Protein AF-A0A1E1W4R6-F1 (afdb_monomer_lite)

Sequence (136 aa):
MNGYQEEPTPEVLQRKLYFLLEQLQEMARELPPKYQMRVPIELLSGLANCLLHDTVFEIVKGLMEIQHVTEKHLFQQRLQVINKHTFLFAVEIQNMINTTEPEKQELQKAILLQRHREELKQTDMKLVIQLDQKVF

InterPro domains:
  IPR010849 Gonadal family [PF07324] (10-135)
  IPR010849 Gonadal family [PTHR13054] (6-135)

Foldseek 3Di:
DDPDPPDDDPVRLVVQLVVQLVVLVVVLVPDDPVCNVVCDSVNSSVVSVCVSVCVVVVVVVVLVVVLVVLVVVLVVVLVVLVVVLVVVLVVVLVVCVVPHDPVVSVVVSVVSVVVSVVVSVVSVVVSVVVSVVSVD

Structure (mmCIF, N/CA/C/O backbone):
data_AF-A0A1E1W4R6-F1
#
_entry.id   AF-A0A1E1W4R6-F1
#
loop_
_atom_site.group_PDB
_atom_site.id
_atom_site.type_symbol
_atom_site.label_atom_id
_atom_site.label_alt_id
_atom_site.label_comp_id
_atom_site.label_asym_id
_atom_site.label_entity_id
_atom_site.label_seq_id
_atom_site.pdbx_PDB_ins_code
_atom_site.Cartn_x
_atom_site.Cartn_y
_atom_site.Cartn_z
_atom_site.occupancy
_atom_site.B_iso_or_equiv
_atom_site.auth_seq_id
_atom_site.auth_comp_id
_atom_site.auth_asym_id
_atom_site.auth_atom_id
_atom_site.pdbx_PDB_model_num
ATOM 1 N N . MET A 1 1 ? 37.865 8.585 -0.048 1.00 37.19 1 MET A N 1
ATOM 2 C CA . MET A 1 1 ? 38.007 8.167 -1.455 1.00 37.19 1 MET A CA 1
ATOM 3 C C . MET A 1 1 ? 36.664 8.396 -2.116 1.00 37.19 1 MET A C 1
ATOM 5 O O . MET A 1 1 ? 35.714 7.707 -1.769 1.00 37.19 1 MET A O 1
ATOM 9 N N . ASN A 1 2 ? 36.563 9.435 -2.943 1.00 39.84 2 ASN A N 1
ATOM 10 C CA . ASN A 1 2 ? 35.318 9.820 -3.602 1.00 39.84 2 ASN A CA 1
ATOM 11 C C . ASN A 1 2 ? 35.089 8.879 -4.786 1.00 39.84 2 ASN A C 1
ATOM 13 O O . ASN A 1 2 ? 35.781 8.987 -5.794 1.00 39.84 2 ASN A O 1
ATOM 17 N N . GLY A 1 3 ? 34.159 7.936 -4.639 1.00 42.50 3 GLY A N 1
ATOM 18 C CA . GLY A 1 3 ? 33.656 7.143 -5.753 1.00 42.50 3 GLY A CA 1
ATOM 19 C C . GLY A 1 3 ? 32.729 8.011 -6.590 1.00 42.50 3 GLY A C 1
ATOM 20 O O . GLY A 1 3 ? 31.529 8.042 -6.338 1.00 42.50 3 GLY A O 1
ATOM 21 N N . TYR A 1 4 ? 33.288 8.755 -7.542 1.00 46.41 4 TYR A N 1
ATOM 22 C CA . TYR A 1 4 ? 32.493 9.313 -8.627 1.00 46.41 4 TYR A CA 1
ATOM 23 C C . TYR A 1 4 ? 31.916 8.125 -9.396 1.00 46.41 4 TYR A C 1
ATOM 25 O O . TYR A 1 4 ? 32.665 7.351 -9.988 1.00 46.41 4 TYR A O 1
ATOM 33 N N . GLN A 1 5 ? 30.599 7.933 -9.330 1.00 50.72 5 GLN A N 1
ATOM 34 C CA . GLN A 1 5 ? 29.930 7.102 -10.318 1.00 50.72 5 GLN A CA 1
ATOM 35 C C . GLN A 1 5 ? 30.093 7.835 -11.649 1.00 50.72 5 GLN A C 1
ATOM 37 O O . GLN A 1 5 ? 29.517 8.905 -11.829 1.00 50.72 5 GLN A O 1
ATOM 42 N N . GLU A 1 6 ? 30.961 7.331 -12.526 1.00 58.12 6 GLU A N 1
ATOM 43 C CA . GLU A 1 6 ? 31.029 7.811 -13.904 1.00 58.12 6 GLU A CA 1
ATOM 44 C C . GLU A 1 6 ? 29.645 7.624 -14.522 1.00 58.12 6 GLU A C 1
ATOM 46 O O . GLU A 1 6 ? 29.128 6.503 -14.572 1.00 58.12 6 GLU A O 1
ATOM 51 N N . GLU A 1 7 ? 29.019 8.726 -14.943 1.00 64.94 7 GLU A N 1
ATOM 52 C CA . GLU A 1 7 ? 27.792 8.629 -15.719 1.00 64.94 7 GLU A CA 1
ATOM 53 C C . GLU A 1 7 ? 28.084 7.805 -16.981 1.00 64.94 7 GLU A C 1
ATOM 55 O O . GLU A 1 7 ? 29.095 8.040 -17.654 1.00 64.94 7 GLU A O 1
ATOM 60 N N . PRO A 1 8 ? 27.245 6.804 -17.294 1.00 73.06 8 PRO A N 1
ATOM 61 C CA . PRO A 1 8 ? 27.482 5.929 -18.428 1.00 73.06 8 PRO A CA 1
ATOM 62 C C . PRO A 1 8 ? 27.531 6.757 -19.711 1.00 73.06 8 PRO A C 1
ATOM 64 O O . PRO A 1 8 ? 26.643 7.569 -19.976 1.00 73.06 8 PRO A O 1
ATOM 67 N N . THR A 1 9 ? 28.565 6.539 -20.522 1.00 82.44 9 THR A N 1
ATOM 68 C CA . THR A 1 9 ? 28.707 7.257 -21.789 1.00 82.44 9 THR A CA 1
ATOM 69 C C . THR A 1 9 ? 27.511 6.978 -22.713 1.00 82.44 9 THR A C 1
ATOM 71 O O . THR A 1 9 ? 26.905 5.897 -22.637 1.00 82.44 9 THR A O 1
ATOM 74 N N . PRO A 1 10 ? 27.155 7.913 -23.615 1.00 81.69 10 PRO A N 1
ATOM 75 C CA . PRO A 1 10 ? 26.033 7.742 -24.540 1.00 81.69 10 PRO A CA 1
ATOM 76 C C . PRO A 1 10 ? 26.085 6.426 -25.330 1.00 81.69 10 PRO A C 1
ATOM 78 O O . PRO A 1 10 ? 25.053 5.799 -25.563 1.00 81.69 10 PRO A O 1
ATOM 81 N N . GLU A 1 11 ? 27.282 5.949 -25.680 1.00 85.00 11 GLU A N 1
ATOM 82 C CA . GLU A 1 11 ? 27.488 4.688 -26.396 1.00 85.00 11 GLU A CA 1
ATOM 83 C C . GLU A 1 11 ? 27.126 3.464 -25.541 1.00 85.00 11 GLU A C 1
ATOM 85 O O . GLU A 1 11 ? 26.587 2.479 -26.052 1.00 85.00 11 GLU A O 1
ATOM 90 N N . VAL A 1 12 ? 27.405 3.508 -24.234 1.00 84.44 12 VAL A N 1
ATOM 91 C CA . VAL A 1 12 ? 27.056 2.436 -23.288 1.00 84.44 12 VAL A CA 1
ATOM 92 C C . VAL A 1 12 ? 25.545 2.388 -23.079 1.00 84.44 12 VAL A C 1
ATOM 94 O O . VAL A 1 12 ? 24.955 1.305 -23.124 1.00 84.44 12 VAL A O 1
ATOM 97 N N . LEU A 1 13 ? 24.907 3.550 -22.922 1.00 85.25 13 LEU A N 1
ATOM 98 C CA . LEU A 1 13 ? 23.450 3.660 -22.819 1.00 85.25 13 LEU A CA 1
ATOM 99 C C . LEU A 1 13 ? 22.755 3.140 -24.078 1.00 85.25 13 LEU A C 1
ATOM 101 O O . LEU A 1 13 ? 21.805 2.365 -23.986 1.00 85.25 13 LEU A O 1
ATOM 105 N N . GLN A 1 14 ? 23.272 3.491 -25.255 1.00 86.38 14 GLN A N 1
ATOM 106 C CA . GLN A 1 14 ? 22.720 3.042 -26.526 1.00 86.38 14 GLN A CA 1
ATOM 107 C C . GLN A 1 14 ? 22.840 1.520 -26.702 1.00 86.38 14 GLN A C 1
ATOM 109 O O . GLN A 1 14 ? 21.880 0.870 -27.114 1.00 86.38 14 GLN A O 1
ATOM 114 N N . ARG A 1 15 ? 23.984 0.921 -26.342 1.00 89.12 15 ARG A N 1
ATOM 115 C CA . ARG A 1 15 ? 24.155 -0.544 -26.357 1.00 89.12 15 ARG A CA 1
ATOM 116 C C . ARG A 1 15 ? 23.172 -1.242 -25.422 1.00 89.12 15 ARG A C 1
ATOM 118 O O . ARG A 1 15 ? 22.571 -2.239 -25.811 1.00 89.12 15 ARG A O 1
ATOM 125 N N . LYS A 1 16 ? 22.984 -0.704 -24.214 1.00 86.88 16 LYS A N 1
ATOM 126 C CA . LYS A 1 16 ? 22.025 -1.237 -23.239 1.00 86.88 16 LYS A CA 1
ATOM 127 C C . LYS A 1 16 ? 20.582 -1.109 -23.742 1.00 86.88 16 LYS A C 1
ATOM 129 O O . LYS A 1 16 ? 19.814 -2.052 -23.592 1.00 86.88 16 LYS A O 1
ATOM 134 N N . LEU A 1 17 ? 20.229 0.001 -24.394 1.00 89.31 17 LEU A N 1
ATOM 135 C CA . LEU A 1 17 ? 18.910 0.199 -25.002 1.00 89.31 17 LEU A CA 1
ATOM 136 C C . LEU A 1 17 ? 18.620 -0.831 -26.100 1.00 89.31 17 LEU A C 1
ATOM 138 O O . LEU A 1 17 ? 17.549 -1.431 -26.106 1.00 89.31 17 LEU A O 1
ATOM 142 N N . TYR A 1 18 ? 19.575 -1.057 -27.007 1.00 92.31 18 TYR A N 1
ATOM 143 C CA . TYR A 1 18 ? 19.423 -2.052 -28.070 1.00 92.31 18 TYR A CA 1
ATOM 144 C C . TYR A 1 18 ? 19.296 -3.467 -27.517 1.00 92.31 18 TYR A C 1
ATOM 146 O O . TYR A 1 18 ? 18.423 -4.206 -27.960 1.00 92.31 18 TYR A O 1
ATOM 154 N N . PHE A 1 19 ? 20.104 -3.807 -26.512 1.00 93.25 19 PHE A N 1
ATOM 155 C CA . PHE A 1 19 ? 19.994 -5.082 -25.813 1.00 93.25 19 PHE A CA 1
ATOM 156 C C . PHE A 1 19 ? 18.599 -5.276 -25.194 1.00 93.25 19 PHE A C 1
ATOM 158 O O . PHE A 1 19 ? 17.965 -6.307 -25.398 1.00 93.25 19 PHE A O 1
ATOM 165 N N . LEU A 1 20 ? 18.073 -4.270 -24.485 1.00 91.19 20 LEU A N 1
ATOM 166 C CA . LEU A 1 20 ? 16.731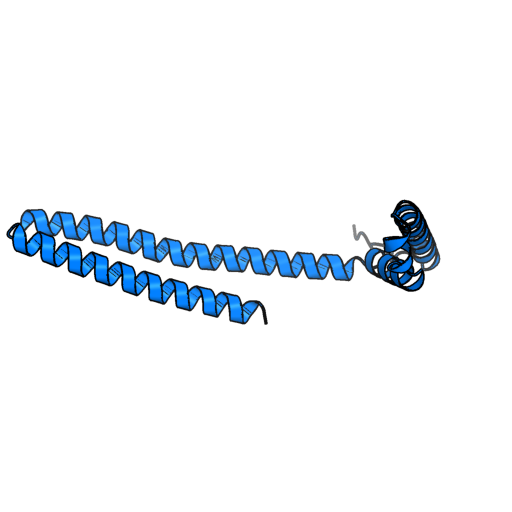 -4.332 -23.891 1.00 91.19 20 LEU A CA 1
ATOM 167 C C . LEU A 1 20 ? 15.632 -4.468 -24.952 1.00 91.19 20 LEU A C 1
ATOM 169 O O . LEU A 1 20 ? 14.692 -5.242 -24.774 1.00 91.19 20 LEU A O 1
ATOM 173 N N . LEU A 1 21 ? 15.749 -3.735 -26.059 1.00 92.88 21 LEU A N 1
ATOM 174 C CA . LEU A 1 21 ? 14.796 -3.807 -27.161 1.00 92.88 21 LEU A CA 1
ATOM 175 C C . LEU A 1 21 ? 14.798 -5.188 -27.830 1.00 92.88 21 LEU A C 1
ATOM 177 O O . LEU A 1 21 ? 13.729 -5.700 -28.150 1.00 92.88 21 LEU A O 1
ATOM 181 N N . GLU A 1 22 ? 15.969 -5.793 -28.024 1.00 93.19 22 GLU A N 1
ATOM 182 C CA . GLU A 1 22 ? 16.111 -7.137 -28.592 1.00 93.19 22 GLU A CA 1
ATOM 183 C C . GLU A 1 22 ? 15.423 -8.188 -27.711 1.00 93.19 22 GLU A C 1
ATOM 185 O O . GLU A 1 22 ? 14.549 -8.908 -28.193 1.00 93.19 22 GLU A O 1
ATOM 190 N N . GLN A 1 23 ? 15.694 -8.178 -26.401 1.00 94.31 23 GLN A N 1
ATOM 191 C CA . GLN A 1 23 ? 15.033 -9.070 -25.440 1.00 94.31 23 GLN A CA 1
ATOM 192 C C . GLN A 1 23 ? 13.504 -8.910 -25.462 1.00 94.31 23 GLN A C 1
ATOM 194 O O . GLN A 1 23 ? 12.759 -9.890 -25.471 1.00 94.31 23 GLN A O 1
ATOM 199 N N . LEU A 1 24 ? 13.014 -7.668 -25.501 1.00 93.06 24 LEU A N 1
ATOM 200 C CA . LEU A 1 24 ? 11.581 -7.382 -25.568 1.00 93.06 24 LEU A CA 1
ATOM 201 C C . LEU A 1 24 ? 10.946 -7.866 -26.880 1.00 93.06 24 LEU A C 1
ATOM 203 O O . LEU A 1 24 ? 9.805 -8.332 -26.875 1.00 93.06 24 LEU A O 1
ATOM 207 N N . GLN A 1 25 ? 11.664 -7.775 -28.002 1.00 92.81 25 GLN A N 1
ATOM 208 C CA . GLN A 1 25 ? 11.204 -8.302 -29.288 1.00 92.81 25 GLN A CA 1
ATOM 209 C C . GLN A 1 25 ? 11.144 -9.830 -29.295 1.00 92.81 25 GLN A C 1
ATOM 211 O O . GLN A 1 25 ? 10.192 -10.384 -29.844 1.00 92.81 25 GLN A O 1
ATOM 216 N N . GLU A 1 26 ? 12.122 -10.513 -28.697 1.00 94.12 26 GLU A N 1
ATOM 217 C CA . GLU A 1 26 ? 12.094 -11.971 -28.550 1.00 94.12 26 GLU A CA 1
ATOM 218 C C . GLU A 1 26 ? 10.887 -12.415 -27.722 1.00 94.12 26 GLU A C 1
ATOM 220 O O . GLU A 1 26 ? 10.078 -13.212 -28.199 1.00 94.12 26 GLU A O 1
ATOM 225 N N . MET A 1 27 ? 10.674 -11.796 -26.557 1.00 91.88 27 MET A N 1
ATOM 226 C CA . MET A 1 27 ? 9.501 -12.061 -25.719 1.00 91.88 27 MET A CA 1
ATOM 227 C C . MET A 1 27 ? 8.183 -11.800 -26.461 1.00 91.88 27 MET A C 1
ATOM 229 O O . MET A 1 27 ? 7.228 -12.563 -26.329 1.00 91.88 27 MET A O 1
ATOM 233 N N . ALA A 1 28 ? 8.112 -10.738 -27.271 1.00 91.31 28 ALA A N 1
ATOM 234 C CA . ALA A 1 28 ? 6.923 -10.436 -28.060 1.00 91.31 28 ALA A CA 1
ATOM 235 C C . ALA A 1 28 ? 6.650 -11.498 -29.142 1.00 91.31 28 ALA A C 1
ATOM 237 O O . ALA A 1 28 ? 5.486 -11.791 -29.415 1.00 91.31 28 ALA A O 1
ATOM 238 N N . ARG A 1 29 ? 7.688 -12.104 -29.736 1.00 90.62 29 ARG A N 1
ATOM 239 C CA . ARG A 1 29 ? 7.553 -13.167 -30.753 1.00 90.62 29 ARG A CA 1
ATOM 240 C C . ARG A 1 29 ? 7.034 -14.483 -30.177 1.00 90.62 29 ARG A C 1
ATOM 242 O O . ARG A 1 29 ? 6.372 -15.226 -30.898 1.00 90.62 29 ARG A O 1
ATOM 249 N N . GLU A 1 30 ? 7.285 -14.754 -28.899 1.00 93.81 30 GLU A N 1
ATOM 250 C CA . GLU A 1 30 ? 6.765 -15.941 -28.205 1.00 93.81 30 GLU A CA 1
ATOM 251 C C . GLU A 1 30 ? 5.261 -15.850 -27.895 1.00 93.81 30 GLU A C 1
ATOM 253 O O . GLU A 1 30 ? 4.608 -16.858 -27.612 1.00 93.81 30 GLU A O 1
ATOM 258 N N . LEU A 1 31 ? 4.669 -14.653 -27.974 1.00 89.69 31 LEU A N 1
ATOM 259 C CA . LEU A 1 31 ? 3.245 -14.466 -27.720 1.00 89.69 31 LEU A CA 1
ATOM 260 C C . LEU A 1 31 ? 2.387 -15.032 -28.865 1.00 89.69 31 LEU A C 1
ATOM 262 O O . LEU A 1 31 ? 2.756 -14.925 -30.033 1.00 89.69 31 LEU A O 1
ATOM 266 N N . PRO A 1 32 ? 1.175 -15.544 -28.584 1.00 93.19 32 PRO A N 1
ATOM 267 C CA . PRO A 1 32 ? 0.210 -15.889 -29.627 1.00 93.19 32 PRO A CA 1
ATOM 268 C C . PRO A 1 32 ? -0.079 -14.710 -30.586 1.00 93.19 32 PRO A C 1
ATOM 270 O O . PRO A 1 32 ? -0.171 -13.570 -30.118 1.00 93.19 32 PRO A O 1
ATOM 273 N N . PRO A 1 33 ? -0.351 -14.947 -31.890 1.00 88.12 33 PRO A N 1
ATOM 274 C CA . PRO A 1 33 ? -0.495 -13.884 -32.901 1.00 88.12 33 PRO A CA 1
ATOM 275 C C . PRO A 1 33 ? -1.500 -12.774 -32.548 1.00 88.12 33 PRO A C 1
ATOM 277 O O . PRO A 1 33 ? -1.273 -11.598 -32.825 1.00 88.12 33 PRO A O 1
ATOM 280 N N . LYS A 1 34 ? -2.592 -13.128 -31.854 1.00 90.38 34 LYS A N 1
ATOM 281 C CA . LYS A 1 34 ? -3.609 -12.179 -31.358 1.00 90.38 34 LYS A CA 1
ATOM 282 C C . LYS A 1 34 ? -3.066 -11.123 -30.385 1.00 90.38 34 LYS A C 1
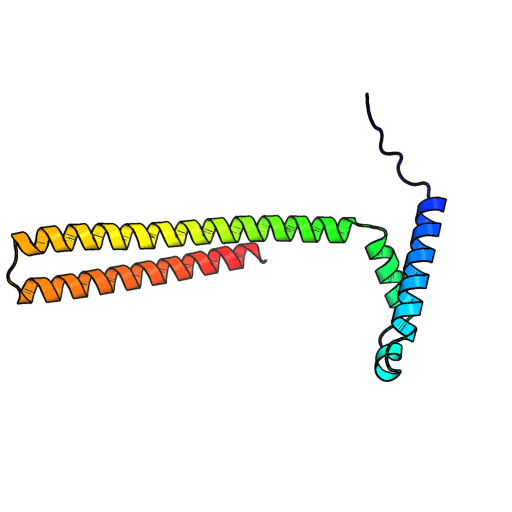ATOM 284 O O . LYS A 1 34 ? -3.656 -10.053 -30.260 1.00 90.38 34 LYS A O 1
ATOM 289 N N . TYR A 1 35 ? -1.981 -11.429 -29.678 1.00 88.12 35 TYR A N 1
ATOM 290 C CA . TYR A 1 35 ? -1.336 -10.526 -28.729 1.00 88.12 35 TYR A CA 1
ATOM 291 C C . TYR A 1 35 ? -0.141 -9.808 -29.355 1.00 88.12 35 TYR A C 1
ATOM 293 O O . TYR A 1 35 ? 0.072 -8.649 -29.023 1.00 88.12 35 TYR A O 1
ATOM 301 N N . GLN A 1 36 ? 0.557 -10.422 -30.318 1.00 88.12 36 GLN A N 1
ATOM 302 C CA . GLN A 1 36 ? 1.657 -9.776 -31.050 1.00 88.12 36 GLN A CA 1
ATOM 303 C C . GLN A 1 36 ? 1.220 -8.455 -31.698 1.00 88.12 36 GLN A C 1
ATOM 305 O O . GLN A 1 36 ? 1.902 -7.443 -31.583 1.00 88.12 36 GLN A O 1
ATOM 310 N N . MET A 1 37 ? 0.022 -8.424 -32.292 1.00 86.19 37 MET A N 1
ATOM 311 C CA . MET A 1 37 ? -0.543 -7.206 -32.890 1.00 86.19 37 MET A CA 1
ATOM 312 C C . MET A 1 37 ? -0.823 -6.073 -31.893 1.00 86.19 37 MET A C 1
ATOM 314 O O . MET A 1 37 ? -0.991 -4.927 -32.301 1.00 86.19 37 MET A O 1
ATOM 318 N N . ARG A 1 38 ? -0.891 -6.379 -30.594 1.00 89.38 38 ARG A N 1
ATOM 319 C CA . ARG A 1 38 ? -1.052 -5.385 -29.524 1.00 89.38 38 ARG A CA 1
ATOM 320 C C . ARG A 1 38 ? 0.284 -4.893 -28.969 1.00 89.38 38 ARG A C 1
ATOM 322 O O . ARG A 1 38 ? 0.280 -4.041 -28.088 1.00 89.38 38 ARG A O 1
ATOM 329 N N . VAL A 1 39 ? 1.399 -5.419 -29.474 1.00 89.00 39 VAL A N 1
ATOM 330 C CA . VAL A 1 39 ? 2.755 -5.105 -29.019 1.00 89.00 39 VAL A CA 1
ATOM 331 C C . VAL A 1 39 ? 3.566 -4.547 -30.199 1.00 89.00 39 VAL A C 1
ATOM 333 O O . VAL A 1 39 ? 4.431 -5.231 -30.745 1.00 89.00 39 VAL A O 1
ATOM 336 N N . PRO A 1 40 ? 3.261 -3.318 -30.662 1.00 90.88 40 PRO A N 1
ATOM 337 C CA . PRO A 1 40 ? 4.006 -2.697 -31.749 1.00 90.88 40 PRO A CA 1
ATOM 338 C C . PRO A 1 40 ? 5.438 -2.365 -31.317 1.00 90.88 40 PRO A C 1
ATOM 340 O O . PRO A 1 40 ? 5.718 -2.132 -30.142 1.00 90.88 40 PRO A O 1
ATOM 343 N N . ILE A 1 41 ? 6.342 -2.270 -32.292 1.00 87.94 41 ILE A N 1
ATOM 344 C CA . ILE A 1 41 ? 7.754 -1.944 -32.048 1.00 87.94 41 ILE A CA 1
ATOM 345 C C . ILE A 1 41 ? 7.941 -0.614 -31.305 1.00 87.94 41 ILE A C 1
ATOM 347 O O . ILE A 1 41 ? 8.825 -0.499 -30.466 1.00 87.94 41 ILE A O 1
ATOM 351 N N . GLU A 1 42 ? 7.076 0.369 -31.560 1.00 89.69 42 GLU A N 1
ATOM 352 C CA . GLU A 1 42 ? 7.078 1.656 -30.860 1.00 89.69 42 GLU A CA 1
ATOM 353 C C . GLU A 1 42 ? 6.837 1.489 -29.352 1.00 89.69 42 GLU A C 1
ATOM 355 O O . GLU A 1 42 ? 7.534 2.101 -28.545 1.00 89.69 42 GLU A O 1
ATOM 360 N N . LEU A 1 43 ? 5.920 0.592 -28.966 1.00 89.62 43 LEU A N 1
ATOM 361 C CA . LEU A 1 43 ? 5.661 0.269 -27.563 1.00 89.62 43 LEU A CA 1
ATOM 362 C C . LEU A 1 43 ? 6.886 -0.387 -26.917 1.00 89.62 43 LEU A C 1
ATOM 364 O O . LEU A 1 43 ? 7.259 -0.020 -25.807 1.00 89.62 43 LEU A O 1
ATOM 368 N N . LEU A 1 44 ? 7.536 -1.325 -27.612 1.00 91.44 44 LEU A N 1
ATOM 369 C CA . LEU A 1 44 ? 8.741 -1.992 -27.107 1.00 91.44 44 LEU A CA 1
ATOM 370 C C . LEU A 1 44 ? 9.918 -1.023 -26.952 1.00 91.44 44 LEU A C 1
ATOM 372 O O . LEU A 1 44 ? 10.628 -1.088 -25.954 1.00 91.44 44 LEU A O 1
ATOM 376 N N . SER A 1 45 ? 10.092 -0.093 -27.891 1.00 89.12 45 SER A N 1
ATOM 377 C CA . SER A 1 45 ? 11.097 0.972 -27.799 1.00 89.12 45 SER A CA 1
ATOM 378 C C . SER A 1 45 ? 10.825 1.911 -26.623 1.00 89.12 45 SER A C 1
ATOM 380 O O . SER A 1 45 ? 11.751 2.263 -25.893 1.00 89.12 45 SER A O 1
ATOM 382 N N . GLY A 1 46 ? 9.557 2.272 -26.393 1.00 87.12 46 GLY A N 1
ATOM 383 C CA . GLY A 1 46 ? 9.147 3.036 -25.214 1.00 87.12 46 GLY A CA 1
ATOM 384 C C . GLY A 1 46 ? 9.463 2.299 -23.910 1.00 87.12 46 GLY A C 1
ATOM 385 O O . GLY A 1 46 ? 10.065 2.876 -23.007 1.00 87.12 46 GLY A O 1
ATOM 386 N N . LEU A 1 47 ? 9.142 1.003 -23.838 1.00 86.69 47 LEU A N 1
ATOM 387 C CA . LEU A 1 47 ? 9.440 0.154 -22.681 1.00 86.69 47 LEU A CA 1
ATOM 388 C C . LEU A 1 47 ? 10.946 0.008 -22.436 1.00 86.69 47 LEU A C 1
ATOM 390 O O . LEU A 1 47 ? 11.386 0.154 -21.299 1.00 86.69 47 LEU A O 1
ATOM 394 N N . ALA A 1 48 ? 11.744 -0.226 -23.480 1.00 89.06 48 ALA A N 1
ATOM 395 C CA . ALA A 1 48 ? 13.200 -0.314 -23.377 1.00 89.06 48 ALA A CA 1
ATOM 396 C C . ALA A 1 48 ? 13.805 0.984 -22.824 1.00 89.06 48 ALA A C 1
ATOM 398 O O . ALA A 1 48 ? 14.708 0.937 -21.993 1.00 89.06 48 ALA A O 1
ATOM 399 N N . ASN A 1 49 ? 13.273 2.139 -23.232 1.00 85.88 49 ASN A N 1
ATOM 400 C CA . ASN A 1 49 ? 13.712 3.435 -22.728 1.00 85.88 49 ASN A CA 1
ATOM 401 C C . ASN A 1 49 ? 13.324 3.645 -21.252 1.00 85.88 49 ASN A C 1
ATOM 403 O O . ASN A 1 49 ? 14.138 4.106 -20.456 1.00 85.88 49 ASN A O 1
ATOM 407 N N . CYS A 1 50 ? 12.114 3.243 -20.851 1.00 83.69 50 CYS A N 1
ATOM 408 C CA . CYS A 1 50 ? 11.697 3.263 -19.444 1.00 83.69 50 CYS A CA 1
ATOM 409 C C . CYS A 1 50 ? 12.529 2.318 -18.563 1.00 83.69 50 CYS A C 1
ATOM 411 O O . CYS A 1 50 ? 12.791 2.642 -17.412 1.00 83.69 50 CYS A O 1
ATOM 413 N N . LEU A 1 51 ? 12.946 1.164 -19.092 1.00 82.56 51 LEU A N 1
ATOM 414 C CA . LEU A 1 51 ? 13.832 0.213 -18.408 1.00 82.56 51 LEU A CA 1
ATOM 415 C C . LEU A 1 51 ? 15.290 0.685 -18.367 1.00 82.56 51 LEU A C 1
ATOM 417 O O . LEU A 1 51 ? 16.041 0.294 -17.482 1.00 82.56 51 LEU A O 1
ATOM 421 N N . LEU A 1 52 ? 15.715 1.497 -19.337 1.00 85.12 52 LEU A N 1
ATOM 422 C CA . LEU A 1 52 ? 17.043 2.104 -19.335 1.00 85.12 52 LEU A CA 1
ATOM 423 C C . LEU A 1 52 ? 17.150 3.183 -18.253 1.00 85.12 52 LEU A C 1
ATOM 425 O O . LEU A 1 52 ? 18.176 3.289 -17.581 1.00 85.12 52 LEU A O 1
ATOM 429 N N . HIS A 1 53 ? 16.089 3.972 -18.103 1.00 76.69 53 HIS A N 1
ATOM 430 C CA . HIS A 1 53 ? 15.979 5.027 -17.111 1.00 76.69 53 HIS A CA 1
ATOM 431 C C . HIS A 1 53 ? 15.248 4.500 -15.869 1.00 76.69 53 HIS A C 1
ATOM 433 O O . HIS A 1 53 ? 14.052 4.734 -15.691 1.00 76.69 53 HIS A O 1
ATOM 439 N N . ASP A 1 54 ? 15.993 3.836 -14.975 1.00 69.38 54 ASP A N 1
ATOM 440 C CA . ASP A 1 54 ? 15.508 3.278 -13.694 1.00 69.38 54 ASP A CA 1
ATOM 441 C C . ASP A 1 54 ? 14.760 4.297 -12.809 1.00 69.38 54 ASP A C 1
ATOM 443 O O . ASP A 1 54 ? 14.091 3.927 -11.850 1.00 69.38 54 ASP A O 1
ATOM 447 N N . THR A 1 55 ? 14.810 5.588 -13.139 1.00 75.38 55 THR A N 1
ATOM 448 C CA . THR A 1 55 ? 14.093 6.675 -12.469 1.00 75.38 55 THR A CA 1
ATOM 449 C C . THR A 1 55 ? 12.604 6.390 -12.274 1.00 75.38 55 THR A C 1
ATOM 451 O O . THR A 1 55 ? 12.084 6.674 -11.200 1.00 75.38 55 THR A O 1
ATOM 454 N N . VAL A 1 56 ? 11.902 5.813 -13.258 1.00 76.88 56 VAL A N 1
ATOM 455 C CA . VAL A 1 56 ? 10.469 5.494 -13.088 1.00 76.88 56 VAL A CA 1
ATOM 456 C C . VAL A 1 56 ? 10.280 4.399 -12.036 1.00 76.88 56 VAL A C 1
ATOM 458 O O . VAL A 1 56 ? 9.404 4.517 -11.181 1.00 76.88 56 VAL A O 1
ATOM 461 N N . PHE A 1 57 ? 11.127 3.368 -12.046 1.00 78.81 57 PHE A N 1
ATOM 462 C CA . PHE A 1 57 ? 11.081 2.285 -11.064 1.00 78.81 57 PHE A CA 1
ATOM 463 C C . PHE A 1 57 ? 11.469 2.762 -9.663 1.00 78.81 57 PHE A C 1
ATOM 465 O O . PHE A 1 57 ? 10.800 2.399 -8.700 1.00 78.81 57 PHE A O 1
ATOM 472 N N . GLU A 1 58 ? 12.480 3.621 -9.543 1.00 82.25 58 GLU A N 1
ATOM 473 C CA . GLU A 1 58 ? 12.889 4.220 -8.270 1.00 82.25 58 GLU A CA 1
ATOM 474 C C . GLU A 1 58 ? 11.816 5.165 -7.709 1.00 82.25 58 GLU A C 1
ATOM 476 O O . GLU A 1 58 ? 11.550 5.141 -6.508 1.00 82.25 58 GLU A O 1
ATOM 481 N N . ILE A 1 59 ? 11.118 5.930 -8.559 1.00 83.94 59 ILE A N 1
ATOM 482 C CA . ILE A 1 59 ? 9.956 6.731 -8.137 1.00 83.94 59 ILE A CA 1
ATOM 483 C C . ILE A 1 59 ? 8.843 5.818 -7.618 1.00 83.94 59 ILE A C 1
ATOM 485 O O . ILE A 1 59 ? 8.333 6.044 -6.523 1.00 83.94 59 ILE A O 1
ATOM 489 N N . VAL A 1 60 ? 8.475 4.773 -8.368 1.00 86.38 60 VAL A N 1
ATOM 490 C CA . VAL A 1 60 ? 7.435 3.822 -7.943 1.00 86.38 60 VAL A CA 1
ATOM 491 C C . VAL A 1 60 ? 7.829 3.140 -6.633 1.00 86.38 60 VAL A C 1
ATOM 493 O O . VAL A 1 60 ? 7.006 3.033 -5.729 1.00 86.38 60 VAL A O 1
ATOM 496 N N . LYS A 1 61 ? 9.092 2.739 -6.485 1.00 85.38 61 LYS A N 1
ATOM 497 C CA . LYS A 1 61 ? 9.624 2.149 -5.256 1.00 85.38 61 LYS A CA 1
ATOM 498 C C . LYS A 1 61 ? 9.541 3.115 -4.075 1.00 85.38 61 LYS A C 1
ATOM 500 O O . LYS A 1 61 ? 9.037 2.728 -3.024 1.00 85.38 61 LYS A O 1
ATOM 505 N N . GLY A 1 62 ? 9.939 4.373 -4.261 1.00 88.31 62 GLY A N 1
ATOM 506 C CA . GLY A 1 62 ? 9.802 5.412 -3.241 1.00 88.31 62 GLY A CA 1
ATOM 507 C C . GLY A 1 62 ? 8.343 5.655 -2.841 1.00 88.31 62 GLY A C 1
ATOM 508 O O . GLY A 1 62 ? 8.030 5.729 -1.653 1.00 88.31 62 GLY A O 1
ATOM 509 N N . LEU A 1 63 ? 7.427 5.711 -3.812 1.00 88.56 63 LEU A N 1
ATOM 510 C CA . LEU A 1 63 ? 5.990 5.850 -3.553 1.00 88.56 63 LEU A CA 1
ATOM 511 C C . LEU A 1 63 ? 5.425 4.643 -2.789 1.00 88.56 63 LEU A C 1
ATOM 513 O O . LEU A 1 63 ? 4.669 4.829 -1.836 1.00 88.56 63 LEU A O 1
ATOM 517 N N . MET A 1 64 ? 5.831 3.420 -3.143 1.00 89.69 64 MET A N 1
ATOM 518 C CA . MET A 1 64 ? 5.441 2.206 -2.416 1.00 89.69 64 MET A CA 1
ATOM 519 C C . MET A 1 64 ? 5.959 2.203 -0.974 1.00 89.69 64 MET A C 1
ATOM 521 O O . MET A 1 64 ? 5.228 1.821 -0.062 1.00 89.69 64 MET A O 1
ATOM 525 N N . GLU A 1 65 ? 7.200 2.633 -0.735 1.00 92.44 65 GLU A N 1
ATOM 526 C CA . GLU A 1 65 ? 7.751 2.736 0.620 1.00 92.44 65 GLU A CA 1
ATOM 527 C C . GLU A 1 65 ? 6.960 3.745 1.468 1.00 92.44 65 GLU A C 1
ATOM 529 O O . GLU A 1 65 ? 6.586 3.441 2.605 1.00 92.44 65 GLU A O 1
ATOM 534 N N . ILE A 1 66 ? 6.626 4.911 0.901 1.00 90.88 66 ILE A N 1
ATOM 535 C CA . ILE A 1 66 ? 5.785 5.924 1.559 1.00 90.88 66 ILE A CA 1
ATOM 536 C C . ILE A 1 66 ? 4.397 5.357 1.880 1.00 90.88 66 ILE A C 1
ATOM 538 O O . ILE A 1 66 ? 3.907 5.533 3.003 1.00 90.88 66 ILE A O 1
ATOM 542 N N . GLN A 1 67 ? 3.773 4.657 0.930 1.00 89.00 67 GLN A N 1
ATOM 543 C CA . GLN A 1 67 ? 2.487 3.995 1.138 1.00 89.00 67 GLN A CA 1
ATOM 544 C C . GLN A 1 67 ? 2.577 2.993 2.293 1.00 89.00 67 GLN A C 1
ATOM 546 O O . GLN A 1 67 ? 1.790 3.068 3.236 1.00 89.00 67 GLN A O 1
ATOM 551 N N . HIS A 1 68 ? 3.573 2.109 2.271 1.00 91.88 68 HIS A N 1
ATOM 552 C CA . HIS A 1 68 ? 3.730 1.066 3.278 1.00 91.88 68 HIS A CA 1
ATOM 553 C C . HIS A 1 68 ? 3.928 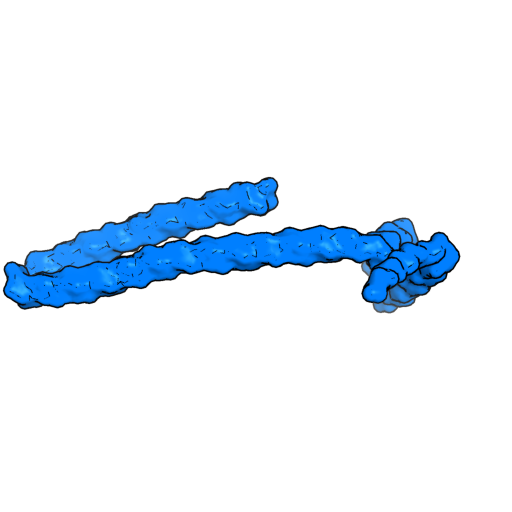1.642 4.687 1.00 91.88 68 HIS A C 1
ATOM 555 O O . HIS A 1 68 ? 3.321 1.177 5.656 1.00 91.88 68 HIS A O 1
ATOM 561 N N . VAL A 1 69 ? 4.747 2.690 4.820 1.00 93.62 69 VAL A N 1
ATOM 562 C CA . VAL A 1 69 ? 4.942 3.392 6.098 1.00 93.62 69 VAL A CA 1
ATOM 563 C C . VAL A 1 69 ? 3.640 4.043 6.572 1.00 93.62 69 VAL A C 1
ATOM 565 O O . VAL A 1 69 ? 3.316 3.967 7.761 1.00 93.62 69 VAL A O 1
ATOM 568 N N . THR A 1 70 ? 2.870 4.637 5.660 1.00 91.12 70 THR A N 1
ATOM 569 C CA . THR A 1 70 ? 1.582 5.274 5.970 1.00 91.12 70 THR A CA 1
ATOM 570 C C . THR A 1 70 ? 0.553 4.250 6.447 1.00 91.12 70 THR A C 1
ATOM 572 O O . THR A 1 70 ? -0.042 4.423 7.512 1.00 91.12 70 THR A O 1
ATOM 575 N N . GLU A 1 71 ? 0.392 3.143 5.722 1.00 92.25 71 GLU A N 1
ATOM 576 C CA . GLU A 1 71 ? -0.500 2.041 6.096 1.00 92.25 71 GLU A CA 1
ATOM 577 C C . GLU A 1 71 ? -0.122 1.454 7.456 1.00 92.25 71 GLU A C 1
ATOM 579 O O . GLU A 1 71 ? -0.978 1.284 8.329 1.00 92.25 71 GLU A O 1
ATOM 584 N N . LYS A 1 72 ? 1.176 1.218 7.686 1.00 95.12 72 LYS A N 1
ATOM 585 C CA . LYS A 1 72 ? 1.679 0.742 8.976 1.00 95.12 72 LYS A CA 1
ATOM 586 C C . LYS A 1 72 ? 1.340 1.719 10.098 1.00 95.12 72 LYS A C 1
ATOM 588 O O . LYS A 1 72 ? 0.907 1.285 11.164 1.00 95.12 72 LYS A O 1
ATOM 593 N N . HIS A 1 73 ? 1.514 3.021 9.883 1.00 93.81 73 HIS A N 1
ATOM 594 C CA . HIS A 1 73 ? 1.192 4.035 10.884 1.00 93.81 73 HIS A CA 1
ATOM 595 C C . HIS A 1 73 ? -0.303 4.052 11.232 1.00 93.81 73 HIS A C 1
ATOM 597 O O . HIS A 1 73 ? -0.659 4.009 12.410 1.00 93.81 73 HIS A O 1
ATOM 603 N N . LEU A 1 74 ? -1.182 4.049 10.229 1.00 93.69 74 LEU A N 1
ATOM 604 C CA . LEU A 1 74 ? -2.635 4.054 10.430 1.00 93.69 74 LEU A CA 1
ATOM 605 C C . LEU A 1 74 ? -3.127 2.760 11.091 1.00 93.69 74 LEU A C 1
ATOM 607 O O . LEU A 1 74 ? -3.970 2.800 11.989 1.00 93.69 74 LEU A O 1
ATOM 611 N N . PHE A 1 75 ? -2.542 1.616 10.731 1.00 95.06 75 PHE A N 1
ATOM 612 C CA . PHE A 1 75 ? -2.811 0.352 11.409 1.00 95.06 75 PHE A CA 1
ATOM 613 C C . PHE A 1 75 ? -2.435 0.407 12.898 1.00 95.06 75 PHE A C 1
ATOM 615 O O . PHE A 1 75 ? -3.207 -0.038 13.748 1.00 95.06 75 PHE A O 1
ATOM 622 N N . GLN A 1 76 ? -1.285 0.999 13.240 1.00 96.38 76 GLN A N 1
ATOM 623 C CA . GLN A 1 76 ? -0.894 1.188 14.640 1.00 96.38 76 GLN A CA 1
ATOM 624 C C . GLN A 1 76 ? -1.859 2.117 15.391 1.00 96.38 76 GLN A C 1
ATOM 626 O O . GLN A 1 76 ? -2.206 1.822 16.534 1.00 96.38 76 GLN A O 1
ATOM 631 N N . GLN A 1 77 ? -2.355 3.188 14.760 1.00 94.75 77 GLN A N 1
ATOM 632 C CA . GLN A 1 77 ? -3.384 4.049 15.363 1.00 94.75 77 GLN A CA 1
ATOM 633 C C . GLN A 1 77 ? -4.665 3.263 15.682 1.00 94.75 77 GLN A C 1
ATOM 635 O O . GLN A 1 77 ? -5.197 3.364 16.789 1.00 94.75 77 GLN A O 1
ATOM 640 N N . ARG A 1 78 ? -5.133 2.424 14.748 1.00 95.88 78 ARG A N 1
ATOM 641 C CA . ARG A 1 78 ? -6.289 1.545 14.972 1.00 95.88 78 ARG A CA 1
ATOM 642 C C . ARG A 1 78 ? -6.061 0.595 16.148 1.00 95.88 78 ARG A C 1
ATOM 644 O O . ARG A 1 78 ? -6.932 0.439 17.003 1.00 95.88 78 ARG A O 1
ATOM 651 N N . LEU A 1 79 ? -4.876 -0.013 16.216 1.00 96.62 79 LEU A N 1
ATOM 652 C CA . LEU A 1 79 ? -4.520 -0.953 17.276 1.00 96.62 79 LEU A CA 1
ATOM 653 C C . LEU A 1 79 ? -4.502 -0.289 18.662 1.00 96.62 79 LEU A C 1
ATOM 655 O O . LEU A 1 79 ? -4.946 -0.896 19.633 1.00 96.62 79 LEU A O 1
ATOM 659 N N . GLN A 1 80 ? -4.056 0.967 18.764 1.00 95.94 80 GLN A N 1
ATOM 660 C CA . GLN A 1 80 ? -4.095 1.724 20.021 1.00 95.94 80 GLN A CA 1
ATOM 661 C C . GLN A 1 80 ? -5.523 1.895 20.552 1.00 95.94 80 GLN A C 1
ATOM 663 O O . GLN A 1 80 ? -5.746 1.732 21.753 1.00 95.94 80 GLN A O 1
ATOM 668 N N . VAL A 1 81 ? -6.492 2.181 19.676 1.00 94.19 81 VAL A N 1
ATOM 669 C CA . VAL A 1 81 ? -7.906 2.310 20.066 1.00 94.19 81 VAL A CA 1
ATOM 670 C C . VAL A 1 81 ? -8.458 0.973 20.552 1.00 94.19 81 VAL A C 1
ATOM 672 O O . VAL A 1 81 ? -9.031 0.916 21.638 1.00 94.19 81 VAL A O 1
ATOM 675 N N . ILE A 1 82 ? -8.208 -0.110 19.812 1.00 94.12 82 ILE A N 1
ATOM 676 C CA . ILE A 1 82 ? -8.644 -1.461 20.198 1.00 94.12 82 ILE A CA 1
ATOM 677 C C . ILE A 1 82 ? -8.062 -1.847 21.561 1.00 94.12 82 ILE A C 1
ATOM 679 O O . ILE A 1 82 ? -8.803 -2.247 22.457 1.00 94.12 82 ILE A O 1
ATOM 683 N N . ASN A 1 83 ? -6.753 -1.666 21.751 1.00 95.19 83 ASN A N 1
ATOM 684 C CA . ASN A 1 83 ? -6.083 -1.997 23.007 1.00 95.19 83 ASN A CA 1
ATOM 685 C C . ASN A 1 83 ? -6.624 -1.165 24.174 1.00 95.19 83 ASN A C 1
ATOM 687 O O . ASN A 1 83 ? -6.840 -1.698 25.262 1.00 95.19 83 ASN A O 1
ATOM 691 N N . LYS A 1 84 ? -6.894 0.128 23.947 1.00 93.75 84 LYS A N 1
ATOM 692 C CA . LYS A 1 84 ? -7.527 0.999 24.941 1.00 93.75 84 LYS A CA 1
ATOM 693 C C . LYS A 1 84 ? -8.917 0.486 25.319 1.00 93.75 84 LYS A C 1
ATOM 695 O O . LYS A 1 84 ? -9.210 0.392 26.507 1.00 93.75 84 LYS A O 1
ATOM 700 N N . HIS A 1 85 ? -9.754 0.130 24.344 1.00 92.56 85 HIS A N 1
ATOM 701 C CA . HIS A 1 85 ? -11.087 -0.430 24.594 1.00 92.56 85 HIS A CA 1
ATOM 702 C C . HIS A 1 85 ? -11.017 -1.757 25.350 1.00 92.56 85 HIS A C 1
ATOM 704 O O . HIS A 1 85 ? -11.760 -1.938 26.308 1.00 92.56 85 HIS A O 1
ATOM 710 N N . THR A 1 86 ? -10.107 -2.663 24.975 1.00 91.81 86 THR A N 1
ATOM 711 C CA . THR A 1 86 ? -9.897 -3.938 25.684 1.00 91.81 86 THR A CA 1
ATOM 712 C C . THR A 1 86 ? -9.472 -3.711 27.134 1.00 91.81 86 THR A C 1
ATOM 714 O O . THR A 1 86 ? -10.028 -4.330 28.040 1.00 91.81 86 THR A O 1
ATOM 717 N N . PHE A 1 87 ? -8.528 -2.798 27.368 1.00 92.50 87 PHE A N 1
ATOM 718 C CA . PHE A 1 87 ? -8.061 -2.468 28.712 1.00 92.50 87 PHE A CA 1
ATOM 719 C C . PHE A 1 87 ? -9.170 -1.844 29.568 1.00 92.50 87 PHE A C 1
ATOM 721 O O . PHE A 1 87 ? -9.432 -2.320 30.671 1.00 92.50 87 PHE A O 1
ATOM 728 N N . LEU A 1 88 ? -9.854 -0.816 29.055 1.00 88.19 88 LEU A N 1
ATOM 729 C CA . LEU A 1 88 ? -10.943 -0.149 29.775 1.00 88.19 88 LEU A CA 1
ATOM 730 C C . LEU A 1 88 ? -12.087 -1.114 30.078 1.00 88.19 88 LEU A C 1
ATOM 732 O O . LEU A 1 88 ? -12.593 -1.122 31.193 1.00 88.19 88 LEU A O 1
ATOM 736 N N . PHE A 1 89 ? -12.436 -1.982 29.128 1.00 88.88 89 PHE A N 1
ATOM 737 C CA . PHE A 1 89 ? -13.449 -3.010 29.334 1.00 88.88 89 PHE A CA 1
ATOM 738 C C . PHE A 1 89 ? -13.080 -3.961 30.479 1.00 88.88 89 PHE A C 1
ATOM 740 O O . PHE A 1 89 ? -13.914 -4.237 31.339 1.00 88.88 89 PHE A O 1
ATOM 747 N N . ALA A 1 90 ? -11.829 -4.429 30.534 1.00 88.12 90 ALA A N 1
ATOM 748 C CA . ALA A 1 90 ? -11.365 -5.294 31.617 1.00 88.12 90 ALA A CA 1
ATOM 749 C C . ALA A 1 90 ? -11.427 -4.593 32.988 1.00 88.12 90 ALA A C 1
ATOM 751 O O . ALA A 1 90 ? -11.902 -5.182 33.960 1.00 88.12 90 ALA A O 1
ATOM 752 N N . VAL A 1 91 ? -11.002 -3.326 33.058 1.00 87.88 91 VAL A N 1
ATOM 753 C CA . VAL A 1 91 ? -11.041 -2.521 34.291 1.00 87.88 91 VAL A CA 1
ATOM 754 C C . VAL A 1 91 ? -12.479 -2.253 34.742 1.00 87.88 91 VAL A C 1
ATOM 756 O O . VAL A 1 91 ? -12.798 -2.422 35.919 1.00 87.88 91 VAL A O 1
ATOM 759 N N . GLU A 1 92 ? -13.365 -1.865 33.825 1.00 85.81 92 GLU A N 1
ATOM 760 C CA . GLU A 1 92 ? -14.763 -1.582 34.151 1.00 85.81 92 GLU A CA 1
ATOM 761 C C . GLU A 1 92 ? -15.498 -2.842 34.606 1.00 85.81 92 GLU A C 1
ATOM 763 O O . GLU A 1 92 ? -16.155 -2.801 35.642 1.00 85.81 92 GLU A O 1
ATOM 768 N N . ILE A 1 93 ? -15.312 -3.990 33.942 1.00 83.56 93 ILE A N 1
ATOM 769 C CA . ILE A 1 93 ? -15.891 -5.255 34.418 1.00 83.56 93 ILE A CA 1
ATOM 770 C C . ILE A 1 93 ? -15.441 -5.573 35.844 1.00 83.56 93 ILE A C 1
ATOM 772 O O . ILE A 1 93 ? -16.283 -5.939 36.668 1.00 83.56 93 ILE A O 1
ATOM 776 N N . GLN A 1 94 ? -14.150 -5.410 36.148 1.00 83.81 94 GLN A N 1
ATOM 777 C CA . GLN A 1 94 ? -13.623 -5.671 37.485 1.00 83.81 94 GLN A CA 1
ATOM 778 C C . GLN A 1 94 ? -14.273 -4.766 38.541 1.00 83.81 94 GLN A C 1
ATOM 780 O O . GLN A 1 94 ? -14.640 -5.241 39.615 1.00 83.81 94 GLN A O 1
ATOM 785 N N . ASN A 1 95 ? -14.469 -3.483 38.229 1.00 81.56 95 ASN A N 1
ATOM 786 C CA . ASN A 1 95 ? -15.145 -2.543 39.123 1.00 81.56 95 ASN A CA 1
ATOM 787 C C . ASN A 1 95 ? -16.634 -2.880 39.292 1.00 81.56 95 ASN A C 1
ATOM 789 O O . ASN A 1 95 ? -17.171 -2.803 40.394 1.00 81.56 95 ASN A O 1
ATOM 793 N N . MET A 1 96 ? -17.316 -3.298 38.228 1.00 78.12 96 MET A N 1
ATOM 794 C CA . MET A 1 96 ? -18.749 -3.596 38.274 1.00 78.12 96 MET A CA 1
ATOM 795 C C . MET A 1 96 ? -19.076 -4.854 39.081 1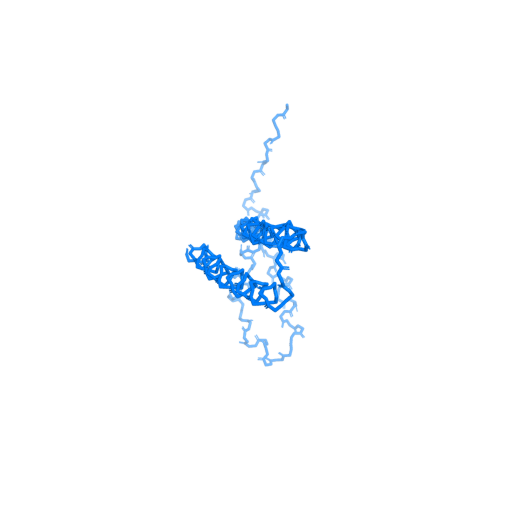.00 78.12 96 MET A C 1
ATOM 797 O O . MET A 1 96 ? -20.085 -4.863 39.781 1.00 78.12 96 MET A O 1
ATOM 801 N N . ILE A 1 97 ? -18.220 -5.887 39.030 1.00 74.94 97 ILE A N 1
ATOM 802 C CA . ILE A 1 97 ? -18.361 -7.098 39.864 1.00 74.94 97 ILE A CA 1
ATOM 803 C C . ILE A 1 97 ? -18.415 -6.732 41.357 1.00 74.94 97 ILE A C 1
ATOM 805 O O . ILE A 1 97 ? -19.114 -7.383 42.127 1.00 74.94 97 ILE A O 1
ATOM 809 N N . ASN A 1 98 ? -17.721 -5.665 41.754 1.00 71.62 98 ASN A N 1
ATOM 810 C CA . ASN A 1 98 ? -17.601 -5.265 43.152 1.00 71.62 98 ASN A CA 1
ATOM 811 C C . ASN A 1 98 ? -18.721 -4.325 43.637 1.00 71.62 98 ASN A C 1
ATOM 813 O O . ASN A 1 98 ? -18.813 -4.092 44.840 1.00 71.62 98 ASN A O 1
ATOM 817 N N . THR A 1 99 ? -19.542 -3.754 42.741 1.00 70.50 99 THR A N 1
ATOM 818 C CA . THR A 1 99 ? -20.331 -2.549 43.081 1.00 70.50 99 THR A CA 1
ATOM 819 C C . THR A 1 99 ? -21.791 -2.559 42.616 1.00 70.50 99 THR A C 1
ATOM 821 O O . THR A 1 99 ? -22.534 -1.643 42.967 1.00 70.50 99 THR A O 1
ATOM 824 N N . THR A 1 100 ? -22.238 -3.513 41.792 1.00 72.19 100 THR A N 1
ATOM 825 C CA . THR A 1 100 ? -23.534 -3.383 41.093 1.00 72.19 100 THR A CA 1
ATOM 826 C C . THR A 1 100 ? -24.320 -4.695 41.009 1.00 72.19 100 THR A C 1
ATOM 828 O O . THR A 1 100 ? -23.743 -5.771 40.898 1.00 72.19 100 THR A O 1
ATOM 831 N N . GLU A 1 101 ? -25.655 -4.594 41.050 1.00 79.38 101 GLU A N 1
ATOM 832 C CA . GLU A 1 101 ? -26.589 -5.710 40.834 1.00 79.38 101 GLU A CA 1
ATOM 833 C C . GLU A 1 101 ? -26.450 -6.319 39.421 1.00 79.38 101 GLU A C 1
ATOM 835 O O . GLU A 1 101 ? -26.190 -5.586 38.460 1.00 79.38 101 GLU A O 1
ATOM 840 N N . PRO A 1 102 ? -26.678 -7.637 39.259 1.00 76.69 102 PRO A N 1
ATOM 841 C CA . PRO A 1 102 ? -26.377 -8.368 38.024 1.00 76.69 102 PRO A CA 1
ATOM 842 C C . PRO A 1 102 ? -27.112 -7.845 36.776 1.00 76.69 102 PRO A C 1
ATOM 844 O O . PRO A 1 102 ? -26.490 -7.700 35.725 1.00 76.69 102 PRO A O 1
ATOM 847 N N . GLU A 1 103 ? -28.391 -7.467 36.879 1.00 77.94 103 GLU A N 1
ATOM 848 C CA . GLU A 1 103 ? -29.151 -6.915 35.739 1.00 77.94 103 GLU A CA 1
ATOM 849 C C . GLU A 1 103 ? -28.612 -5.550 35.274 1.00 77.94 103 GLU A C 1
ATOM 851 O O . GLU A 1 103 ? -28.488 -5.275 34.079 1.00 77.94 103 GLU A O 1
ATOM 856 N N . LYS A 1 104 ? -28.227 -4.685 36.220 1.00 80.69 104 LYS A N 1
ATOM 857 C CA . LYS A 1 104 ? -27.625 -3.377 35.913 1.00 80.69 104 LYS A CA 1
ATOM 858 C C . LYS A 1 104 ? -26.221 -3.533 35.323 1.00 80.69 104 LYS A C 1
ATOM 860 O O . LYS A 1 104 ? -25.821 -2.729 34.480 1.00 80.69 104 LYS A O 1
ATOM 865 N N . GLN A 1 105 ? -25.499 -4.581 35.723 1.00 80.44 105 GLN A N 1
ATOM 866 C CA . GLN A 1 105 ? -24.183 -4.905 35.187 1.00 80.44 105 GLN A CA 1
ATOM 867 C C . GLN A 1 105 ? -24.246 -5.317 33.708 1.00 80.44 105 GLN A C 1
ATOM 869 O O . GLN A 1 105 ? -23.415 -4.867 32.917 1.00 80.44 105 GLN A O 1
ATOM 874 N N . GLU A 1 106 ? -25.215 -6.146 33.311 1.00 83.81 106 GLU A N 1
ATOM 875 C CA . GLU A 1 106 ? -25.402 -6.525 31.902 1.00 83.81 106 GLU A CA 1
ATOM 876 C C . GLU A 1 106 ? -25.758 -5.325 31.024 1.00 83.81 106 GLU A C 1
ATOM 878 O O . GLU A 1 106 ? -25.147 -5.133 29.968 1.00 83.81 106 GLU A O 1
ATOM 883 N N . LEU A 1 107 ? -26.673 -4.469 31.488 1.00 85.81 107 LEU A N 1
ATOM 884 C CA . LEU A 1 107 ? -27.064 -3.269 30.753 1.00 85.81 107 LEU A CA 1
ATOM 885 C C . LEU A 1 107 ? -25.876 -2.319 30.533 1.00 85.81 107 LEU A C 1
ATOM 887 O O . LEU A 1 107 ? -25.651 -1.852 29.416 1.00 85.81 107 LEU A O 1
ATOM 891 N N . GLN A 1 108 ? -25.077 -2.057 31.569 1.00 83.62 108 GLN A N 1
ATOM 892 C CA . GLN A 1 108 ? -23.892 -1.204 31.441 1.00 83.62 108 GLN A CA 1
ATOM 893 C C . GLN A 1 108 ? -22.815 -1.822 30.533 1.00 83.62 108 GLN A C 1
ATOM 895 O O . GLN A 1 108 ? -22.236 -1.099 29.721 1.00 83.62 108 GLN A O 1
ATOM 900 N N . LYS A 1 109 ? -22.584 -3.145 30.590 1.00 86.38 109 LYS A N 1
ATOM 901 C CA . LYS A 1 109 ? -21.674 -3.835 29.653 1.00 86.38 109 LYS A CA 1
ATOM 902 C C . LYS A 1 109 ? -22.129 -3.663 28.203 1.00 86.38 109 LYS A C 1
ATOM 904 O O . LYS A 1 109 ? -21.302 -3.393 27.333 1.00 86.38 109 LYS A O 1
ATOM 909 N N . ALA A 1 110 ? -23.430 -3.789 27.940 1.00 88.69 110 ALA A N 1
ATOM 910 C CA . ALA A 1 110 ? -23.989 -3.602 26.605 1.00 88.69 110 ALA A CA 1
ATOM 911 C C . ALA A 1 110 ? -23.791 -2.163 26.098 1.00 88.69 110 ALA A C 1
ATOM 913 O O . ALA A 1 110 ? -23.340 -1.969 24.968 1.00 88.69 110 ALA A O 1
ATOM 914 N N . ILE A 1 111 ? -24.047 -1.158 26.943 1.00 90.00 111 ILE A N 1
ATOM 915 C CA . ILE A 1 111 ? -23.836 0.262 26.613 1.00 90.00 111 ILE A CA 1
ATOM 916 C C . ILE A 1 111 ? -22.357 0.545 26.307 1.00 90.00 111 ILE A C 1
ATOM 918 O O . ILE A 1 111 ? -22.045 1.217 25.322 1.00 90.00 111 ILE A O 1
ATOM 922 N N . LEU A 1 112 ? -21.442 0.007 27.114 1.00 89.19 112 LEU A N 1
ATOM 923 C CA . LEU A 1 112 ? -20.001 0.170 26.924 1.00 89.19 112 LEU A CA 1
ATOM 924 C C . LEU A 1 112 ? -19.526 -0.434 25.595 1.00 89.19 112 LEU A C 1
ATOM 926 O O . LEU A 1 112 ? -18.826 0.225 24.826 1.00 89.19 112 LEU A O 1
ATOM 930 N N . LEU A 1 113 ? -19.950 -1.662 25.283 1.00 90.12 113 LEU A N 1
ATOM 931 C CA . LEU A 1 113 ? -19.622 -2.324 24.017 1.00 90.12 113 LEU A CA 1
ATOM 932 C C . LEU A 1 113 ? -20.201 -1.581 22.809 1.00 90.12 113 LEU A C 1
ATOM 934 O O . LEU A 1 113 ? -19.525 -1.454 21.786 1.00 90.12 113 LEU A O 1
ATOM 938 N N . GLN A 1 114 ? -21.429 -1.069 22.927 1.00 92.88 114 GLN A N 1
ATOM 939 C CA . GLN A 1 114 ? -22.060 -0.242 21.897 1.00 92.88 114 GLN A CA 1
ATOM 940 C C . GLN A 1 114 ? -21.218 1.010 21.622 1.00 92.88 114 GLN A C 1
ATOM 942 O O . GLN A 1 114 ? -20.940 1.330 20.466 1.00 92.88 114 GLN A O 1
ATOM 947 N N . ARG A 1 115 ? -20.760 1.689 22.679 1.00 91.62 115 ARG A N 1
ATOM 948 C CA . ARG A 1 115 ? -19.919 2.883 22.568 1.00 91.62 115 ARG A CA 1
ATOM 949 C C . ARG A 1 115 ? -18.566 2.577 21.930 1.00 91.62 115 ARG A C 1
ATOM 951 O O . ARG A 1 115 ? -18.181 3.265 20.989 1.00 91.62 115 ARG A O 1
ATOM 958 N N . HIS A 1 116 ? -17.874 1.532 22.387 1.00 93.25 116 HIS A N 1
ATOM 959 C CA . HIS A 1 116 ? -16.602 1.103 21.794 1.00 93.25 116 HIS A CA 1
ATOM 960 C C . HIS A 1 116 ? -16.750 0.788 20.299 1.00 93.25 116 HIS A C 1
ATOM 962 O O . HIS A 1 116 ? -15.911 1.191 19.495 1.00 93.25 116 HIS A O 1
ATOM 968 N N . ARG A 1 117 ? -17.847 0.126 19.906 1.00 92.56 117 ARG A N 1
ATOM 969 C CA . ARG A 1 117 ? -18.151 -0.168 18.498 1.00 92.56 117 ARG A CA 1
ATOM 970 C C . ARG A 1 117 ? -18.313 1.107 17.668 1.00 92.56 117 ARG A C 1
ATOM 972 O O . ARG A 1 117 ? -17.764 1.178 16.570 1.00 92.56 117 ARG A O 1
ATOM 979 N N . GLU A 1 118 ? -19.051 2.094 18.168 1.00 94.31 118 GLU A N 1
ATOM 980 C CA . GLU A 1 118 ? -19.270 3.356 17.451 1.00 94.31 118 GLU A CA 1
ATOM 981 C C . GLU A 1 118 ? -17.969 4.164 17.328 1.00 94.31 118 GLU A C 1
ATOM 983 O O . GLU A 1 118 ? -17.633 4.644 16.248 1.00 94.31 118 GLU A O 1
ATOM 988 N N . GLU A 1 119 ? -17.182 4.244 18.404 1.00 92.94 119 GLU A N 1
ATOM 989 C CA . GLU A 1 119 ? -15.875 4.912 18.401 1.00 92.94 119 GLU A CA 1
ATOM 990 C C . GLU A 1 119 ? -14.891 4.248 17.424 1.00 92.94 119 GLU A C 1
ATOM 992 O O . GLU A 1 119 ? -14.175 4.939 16.692 1.00 92.94 119 GLU A O 1
ATOM 997 N N . LEU A 1 120 ? -14.876 2.911 17.363 1.00 92.81 120 LEU A N 1
ATOM 998 C CA . LEU A 1 120 ? -14.040 2.177 16.414 1.00 92.81 120 LEU A CA 1
ATOM 999 C C . LEU A 1 120 ? -14.481 2.442 14.971 1.00 92.81 120 LEU A C 1
ATOM 1001 O O . LEU A 1 120 ? -13.638 2.707 14.121 1.00 92.81 120 LEU A O 1
ATOM 1005 N N . LYS A 1 121 ? -15.791 2.464 14.701 1.00 94.75 121 LYS A N 1
ATOM 1006 C CA . LYS A 1 121 ? -16.337 2.792 13.376 1.00 94.75 121 LYS A CA 1
ATOM 1007 C C . LYS A 1 121 ? -15.958 4.207 12.932 1.00 94.75 121 LYS A C 1
ATOM 1009 O O . LYS A 1 121 ? -15.569 4.406 11.783 1.00 94.75 121 LYS A O 1
ATOM 1014 N N . GLN A 1 122 ? -16.052 5.189 13.829 1.00 95.19 122 GLN A N 1
ATOM 1015 C CA . GLN A 1 122 ? -15.641 6.567 13.544 1.00 95.19 122 GLN A CA 1
ATOM 1016 C C . GLN A 1 122 ? -14.136 6.668 13.283 1.00 95.19 122 GLN A C 1
ATOM 1018 O O . GLN A 1 122 ? -13.708 7.380 12.374 1.00 95.19 122 GLN A O 1
ATOM 1023 N N . THR A 1 123 ? -13.337 5.930 14.055 1.00 93.50 123 THR A N 1
ATOM 1024 C CA . THR A 1 123 ? -11.888 5.849 13.858 1.00 93.50 123 THR A CA 1
ATOM 1025 C C . THR A 1 123 ? -11.567 5.241 12.498 1.00 93.50 123 THR A C 1
ATOM 1027 O O . THR A 1 123 ? -10.844 5.862 11.728 1.00 93.50 123 THR A O 1
ATOM 1030 N N . ASP A 1 124 ? -12.150 4.089 12.166 1.00 94.62 124 ASP A N 1
ATOM 1031 C CA . ASP A 1 124 ? -11.933 3.407 10.888 1.00 94.62 124 ASP A CA 1
ATOM 1032 C C . ASP A 1 124 ? -12.313 4.320 9.706 1.00 94.62 124 ASP A C 1
ATOM 1034 O O . ASP A 1 124 ? -11.523 4.470 8.777 1.00 94.62 124 ASP A O 1
ATOM 1038 N N . MET A 1 125 ? -13.444 5.035 9.780 1.00 94.94 125 MET A N 1
ATOM 1039 C CA . MET A 1 125 ? -13.824 6.036 8.771 1.00 94.94 125 MET A CA 1
ATOM 1040 C C . MET A 1 125 ? -12.761 7.136 8.623 1.00 94.94 125 MET A C 1
ATOM 1042 O O . MET A 1 125 ? -12.361 7.485 7.513 1.00 94.94 125 MET A O 1
ATOM 1046 N N . LYS A 1 126 ? -12.260 7.673 9.741 1.00 94.31 126 LYS A N 1
ATOM 1047 C CA . LYS A 1 126 ? -11.215 8.705 9.732 1.00 94.31 126 LYS A CA 1
ATOM 1048 C C . LYS A 1 126 ? -9.891 8.182 9.163 1.00 94.31 126 LYS A C 1
ATOM 1050 O O . LYS A 1 126 ? -9.164 8.946 8.530 1.00 94.31 126 LYS A O 1
ATOM 1055 N N . LEU A 1 127 ? -9.545 6.919 9.405 1.00 92.25 127 LEU A N 1
ATOM 1056 C CA . LEU A 1 127 ? -8.336 6.301 8.858 1.00 92.25 127 LEU A CA 1
ATOM 1057 C C . LEU A 1 127 ? -8.457 6.093 7.344 1.00 92.25 127 LEU A C 1
ATOM 1059 O O . LEU A 1 127 ? -7.510 6.399 6.628 1.00 92.25 127 LEU A O 1
ATOM 1063 N N . VAL A 1 128 ? -9.624 5.662 6.855 1.00 91.44 128 VAL A N 1
ATOM 1064 C CA . VAL A 1 128 ? -9.895 5.523 5.412 1.00 91.44 128 VAL A CA 1
ATOM 1065 C C . VAL A 1 128 ? -9.792 6.870 4.699 1.00 91.44 128 VAL A C 1
ATOM 1067 O O . VAL A 1 128 ? -9.077 6.978 3.712 1.00 91.44 128 VAL A O 1
ATOM 1070 N N . ILE A 1 129 ? -10.397 7.930 5.244 1.00 90.56 129 ILE A N 1
ATOM 1071 C CA . ILE A 1 129 ? -10.294 9.279 4.657 1.00 90.56 129 ILE A CA 1
ATOM 1072 C C . ILE A 1 129 ? -8.831 9.753 4.589 1.00 90.56 129 ILE A C 1
ATOM 1074 O O . ILE A 1 129 ? -8.431 10.400 3.624 1.00 90.56 129 ILE A O 1
ATOM 1078 N N . GLN A 1 130 ? -8.021 9.437 5.605 1.00 87.56 130 GLN A N 1
ATOM 1079 C CA . GLN A 1 130 ? -6.593 9.770 5.605 1.00 87.56 130 GLN A CA 1
ATOM 1080 C C . GLN A 1 130 ? -5.800 8.976 4.560 1.00 87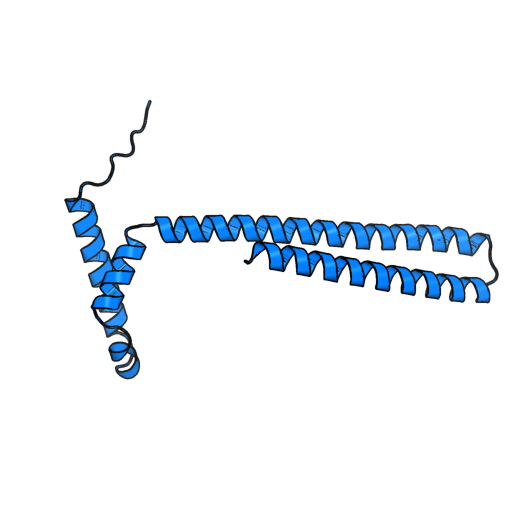.56 130 GLN A C 1
ATOM 1082 O O . GLN A 1 130 ? -4.851 9.524 4.005 1.00 87.56 130 GLN A O 1
ATOM 1087 N N . LEU A 1 131 ? -6.170 7.716 4.296 1.00 84.38 131 LEU A N 1
ATOM 1088 C CA . LEU A 1 131 ? -5.592 6.937 3.198 1.00 84.38 131 LEU A CA 1
ATOM 1089 C C . LEU A 1 131 ? -5.937 7.577 1.855 1.00 84.38 131 LEU A C 1
ATOM 1091 O O . LEU A 1 131 ? -5.031 7.854 1.075 1.00 84.38 131 LEU A O 1
ATOM 1095 N N . ASP A 1 132 ? -7.212 7.890 1.623 1.00 83.31 132 ASP A N 1
ATOM 1096 C CA . ASP A 1 132 ? -7.668 8.472 0.358 1.00 83.31 132 ASP A CA 1
ATOM 1097 C C . ASP A 1 132 ? -6.947 9.793 0.056 1.00 83.31 132 ASP A C 1
ATOM 1099 O O . ASP A 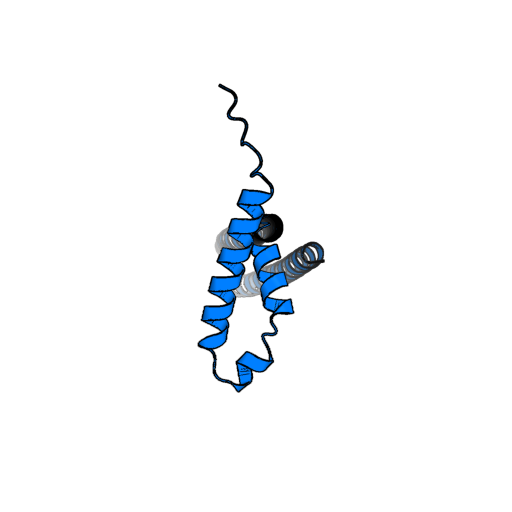1 132 ? -6.435 9.980 -1.043 1.00 83.31 132 ASP A O 1
ATOM 1103 N N . GLN A 1 133 ? -6.790 10.680 1.046 1.00 80.75 133 GLN A N 1
ATOM 1104 C CA . GLN A 1 133 ? -6.060 11.950 0.888 1.00 80.75 133 GLN A CA 1
ATOM 1105 C C . GLN A 1 133 ? -4.574 11.801 0.525 1.00 80.75 133 GLN A C 1
ATOM 1107 O O . GLN A 1 133 ? -3.946 12.790 0.155 1.00 80.75 133 GLN A O 1
ATOM 1112 N N . LYS A 1 134 ? -3.983 10.614 0.690 1.00 70.81 134 LYS A N 1
ATOM 1113 C CA . LYS A 1 134 ? -2.578 10.333 0.359 1.00 70.81 134 LYS A CA 1
ATOM 1114 C C . LYS A 1 134 ? -2.405 9.616 -0.979 1.00 70.81 134 LYS A C 1
ATOM 1116 O O . LYS A 1 134 ? -1.280 9.543 -1.462 1.00 70.81 134 LYS A O 1
ATOM 1121 N N . VAL A 1 135 ? -3.489 9.084 -1.542 1.00 59.59 135 VAL A N 1
ATOM 1122 C CA . VAL A 1 135 ? -3.513 8.392 -2.840 1.00 59.59 135 VAL A CA 1
ATOM 1123 C C . VAL A 1 135 ? -3.813 9.366 -3.998 1.00 59.59 135 VAL A C 1
ATOM 1125 O O . VAL A 1 135 ? -3.573 9.014 -5.152 1.00 59.59 135 VAL A O 1
ATOM 1128 N N . PHE A 1 136 ? -4.272 10.590 -3.699 1.00 45.41 136 PHE A N 1
ATOM 1129 C CA . PHE A 1 136 ? -4.480 11.687 -4.658 1.00 45.41 136 PHE A CA 1
ATOM 1130 C C . PHE A 1 136 ? -3.344 12.716 -4.666 1.00 45.41 136 PHE A C 1
ATOM 1132 O O . PHE A 1 136 ? -2.815 13.034 -3.576 1.00 45.41 136 PHE A O 1
#

pLDDT: mean 85.4, std 11.56, range [37.19, 96.62]

Organism: Pectinophora gossypiella (NCBI:txid13191)

Radius of gyration: 29.12 Å; chains: 1; bounding box: 67×28×76 Å

Secondary structure (DSSP, 8-state):
-----PPPPHHHHHHHHHHHHHHHHHHHHHS-HHHHTTS-HHHHHHHHHHHH-THHHHHHHHHHHHHHHHHHHHHHHHHHHHHHHHHHHHHHHHHHHTTS-HHHHHHHHHHHHHHHHHHHHHHHHHHHHHHHHHH-